Protein AF-A0A915LQ50-F1 (afdb_monomer_lite)

Secondary structure (DSSP, 8-state):
-HHHHHHHHHHHHHHHHHHHHHTT-TT-HHHHHHIIIIIHHTTTTHHHHHHHHHHHHHHHTSHHHHHHHHHHHHHHHHHHH-TT--HHHHHHHHHHHHHHHHHHHHHHHHHHTHHHHHHHHHHHHHHTT-

Foldseek 3Di:
DVVVVVLLVVLVVVCVVCVVVCVVCVCDLVNQLCCQAVVCCSPVLPVLCVLLVVQVVVLCPDPQLVVLVVQLVVQLVVLVPPPPDDPVVSLVSNVVSLVSSLVSVQVSCCVRRNPSNNVSVVSSSVSSSD

Radius of gyration: 16.37 Å; chains: 1; bounding box: 42×30×42 Å

pLDDT: mean 89.22, std 7.3, range [58.94, 97.88]

Sequence (130 aa):
MKKFREFNGQQKHFERCVSGYRTKCRRHITVSLIEASYGYLCNEGYEIFVGSAECLMELDQQSNVKGCHDKTLLEIEEANNEQNGTVVNRLERMCNALNYFSECVRPPIRQSCGNEAWNVIFRVLKDTSR

InterPro domains:
  IPR002542 T20D4.11-like domain [PF01579] (3-120)

Structure (mmCIF, N/CA/C/O backbone):
data_AF-A0A915LQ50-F1
#
_entry.id   AF-A0A915LQ50-F1
#
loop_
_atom_site.group_PDB
_atom_site.id
_atom_site.type_symbol
_atom_site.label_atom_id
_atom_site.label_alt_id
_atom_site.label_comp_id
_atom_site.label_asym_id
_atom_site.label_entity_id
_atom_site.label_seq_id
_atom_site.pdbx_PDB_ins_code
_atom_site.Cartn_x
_atom_site.Cartn_y
_atom_site.Cartn_z
_atom_site.occupancy
_atom_site.B_iso_or_equiv
_atom_site.auth_seq_id
_atom_site.auth_comp_id
_atom_site.auth_asym_id
_atom_site.auth_atom_id
_atom_site.pdbx_PDB_model_num
ATOM 1 N N . MET A 1 1 ? -17.896 0.813 -3.239 1.00 65.94 1 MET A N 1
ATOM 2 C CA . MET A 1 1 ? -17.944 -0.198 -4.331 1.00 65.94 1 MET A CA 1
ATOM 3 C C . MET A 1 1 ?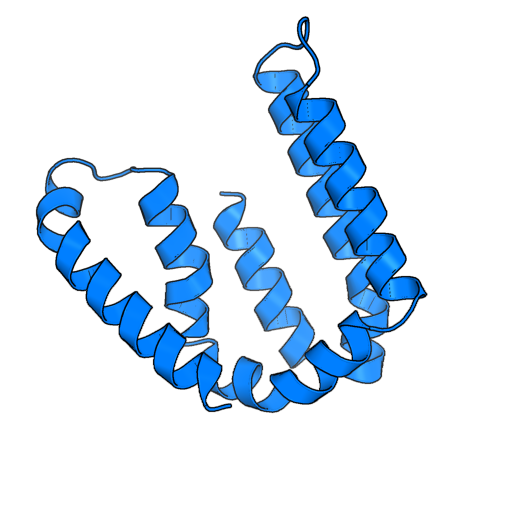 -17.968 0.328 -5.772 1.00 65.94 1 MET A C 1
ATOM 5 O O . MET A 1 1 ? -17.204 -0.188 -6.579 1.00 65.94 1 MET A O 1
ATOM 9 N N . LYS A 1 2 ? -18.809 1.306 -6.159 1.00 70.81 2 LYS A N 1
ATOM 10 C CA . LYS A 1 2 ? -18.883 1.785 -7.566 1.00 70.81 2 LYS A CA 1
ATOM 11 C C . LYS A 1 2 ? -17.526 2.266 -8.120 1.00 70.81 2 LYS A C 1
ATOM 13 O O . LYS A 1 2 ? -17.118 1.816 -9.184 1.00 70.81 2 LYS A O 1
ATOM 18 N N . LYS A 1 3 ? -16.783 3.049 -7.328 1.00 73.31 3 LYS A N 1
ATOM 19 C CA . LYS A 1 3 ? -15.432 3.529 -7.672 1.00 73.31 3 LYS A CA 1
ATOM 20 C C . LYS A 1 3 ? -14.418 2.406 -7.929 1.00 73.31 3 LYS A C 1
ATOM 22 O O . LYS A 1 3 ? -13.595 2.530 -8.822 1.00 73.31 3 LYS A O 1
ATOM 27 N N . PHE A 1 4 ? -14.487 1.293 -7.193 1.00 78.12 4 PHE A N 1
ATOM 28 C CA . PHE A 1 4 ? -13.542 0.183 -7.383 1.00 78.12 4 PHE A CA 1
ATOM 29 C C . PHE A 1 4 ? -13.823 -0.603 -8.674 1.00 78.12 4 PHE A C 1
ATOM 31 O O . PHE A 1 4 ? -12.913 -1.071 -9.345 1.00 78.12 4 PHE A O 1
ATOM 38 N N . ARG A 1 5 ? -15.089 -0.673 -9.104 1.00 77.50 5 ARG A N 1
ATOM 39 C CA . ARG A 1 5 ? -15.428 -1.223 -10.427 1.00 77.50 5 ARG A CA 1
ATOM 40 C C . ARG A 1 5 ? -14.929 -0.341 -11.572 1.00 77.50 5 ARG A C 1
ATOM 42 O O . ARG A 1 5 ? -14.427 -0.866 -12.562 1.00 77.50 5 ARG A O 1
ATOM 49 N N . GLU A 1 6 ? -15.038 0.977 -11.428 1.00 83.06 6 GLU A N 1
ATOM 50 C CA . GLU A 1 6 ? -14.460 1.939 -12.378 1.00 83.06 6 GLU A CA 1
ATOM 51 C C . GLU A 1 6 ? -12.929 1.800 -12.432 1.00 83.06 6 GLU A C 1
ATOM 53 O O . GLU A 1 6 ? -12.352 1.735 -13.518 1.00 83.06 6 GLU A O 1
ATOM 58 N N . PHE A 1 7 ? -12.293 1.638 -11.269 1.00 83.06 7 PHE A N 1
ATOM 59 C CA . PHE A 1 7 ? -10.862 1.379 -11.131 1.00 83.06 7 PHE A CA 1
ATOM 60 C C . PHE A 1 7 ? -10.409 0.101 -11.862 1.00 83.06 7 PHE A C 1
ATOM 62 O O . PHE A 1 7 ? -9.482 0.148 -12.670 1.00 83.06 7 PHE A O 1
ATOM 69 N N . ASN A 1 8 ? -11.121 -1.019 -11.696 1.00 84.19 8 ASN A N 1
ATOM 70 C CA . ASN A 1 8 ? -10.834 -2.251 -12.443 1.00 84.19 8 ASN A CA 1
ATOM 71 C C . ASN A 1 8 ? -10.958 -2.053 -13.962 1.00 84.19 8 ASN A C 1
ATOM 73 O O . ASN A 1 8 ? -10.224 -2.661 -14.744 1.00 84.19 8 ASN A O 1
ATOM 77 N N . GLY A 1 9 ? -11.890 -1.202 -14.398 1.00 87.62 9 GLY A N 1
ATOM 78 C CA . GLY A 1 9 ? -11.995 -0.791 -15.796 1.00 87.62 9 GLY A CA 1
ATOM 79 C C . GLY A 1 9 ? -10.724 -0.089 -16.274 1.00 87.62 9 GLY A C 1
ATOM 80 O O . GLY A 1 9 ? -10.171 -0.460 -17.312 1.00 87.62 9 GLY A O 1
ATOM 81 N N . GLN A 1 10 ? -10.221 0.874 -15.498 1.00 87.44 10 GLN A N 1
ATOM 82 C CA . GLN A 1 10 ? -8.975 1.584 -15.798 1.00 87.44 10 GLN A CA 1
ATOM 83 C C . GLN A 1 10 ? -7.768 0.643 -15.854 1.00 87.44 10 GLN A C 1
ATOM 85 O O . GLN A 1 10 ? -6.981 0.746 -16.794 1.00 87.44 10 GLN A O 1
ATOM 90 N N . GLN A 1 11 ? -7.667 -0.333 -14.948 1.00 88.75 11 GLN A N 1
ATOM 91 C CA . GLN A 1 11 ? -6.589 -1.325 -14.985 1.00 88.75 11 GLN A CA 1
ATOM 92 C C . GLN A 1 11 ? -6.602 -2.144 -16.285 1.00 88.75 11 GLN A C 1
ATOM 94 O O . GLN A 1 11 ? -5.571 -2.306 -16.935 1.00 88.75 11 GLN A O 1
ATOM 99 N N . LYS A 1 12 ? -7.780 -2.572 -16.757 1.00 89.06 12 LYS A N 1
ATOM 100 C CA . LYS A 1 12 ? -7.912 -3.263 -18.055 1.00 89.06 12 LYS A CA 1
ATOM 101 C C . LYS A 1 12 ? -7.541 -2.377 -19.248 1.00 89.06 12 LYS A C 1
ATOM 103 O O . LYS A 1 12 ? -7.101 -2.870 -20.289 1.00 89.06 12 LYS A O 1
ATOM 108 N N . HIS A 1 13 ? -7.770 -1.068 -19.157 1.00 90.88 13 HIS A N 1
ATOM 109 C CA . HIS A 1 13 ? -7.299 -0.121 -20.171 1.00 90.88 13 HIS A CA 1
ATOM 110 C C . HIS A 1 13 ? -5.776 0.028 -20.133 1.00 90.88 13 HIS A C 1
ATOM 112 O O . HIS A 1 13 ? -5.146 -0.026 -21.191 1.00 90.88 13 HIS A O 1
ATOM 118 N N . PHE A 1 14 ? -5.194 0.145 -18.938 1.00 89.81 14 PHE A N 1
ATOM 119 C CA . PHE A 1 14 ? -3.750 0.189 -18.738 1.00 89.81 14 PHE A CA 1
ATOM 120 C C . PHE A 1 14 ? -3.068 -1.051 -19.325 1.00 89.81 14 PHE A C 1
ATOM 122 O O . PHE A 1 14 ? -2.190 -0.913 -20.173 1.00 89.81 14 PHE A O 1
ATOM 129 N N . GLU A 1 15 ? -3.531 -2.255 -18.975 1.00 88.31 15 GLU A N 1
ATOM 130 C CA . GLU A 1 15 ? -2.964 -3.519 -19.462 1.00 88.31 15 GLU A CA 1
ATOM 131 C C . GLU A 1 15 ? -2.963 -3.622 -20.991 1.00 88.31 15 GLU A C 1
ATOM 133 O O . GLU A 1 15 ? -1.982 -4.079 -21.582 1.00 88.31 15 GLU A O 1
ATOM 138 N N . ARG A 1 16 ? -4.039 -3.163 -21.644 1.00 91.25 16 ARG A N 1
ATOM 139 C CA . ARG A 1 16 ? -4.109 -3.099 -23.110 1.00 91.25 16 ARG A CA 1
ATOM 140 C C . ARG A 1 16 ? -3.103 -2.105 -23.676 1.00 91.25 16 ARG A C 1
ATOM 142 O O . ARG A 1 16 ? -2.385 -2.457 -24.610 1.00 91.25 16 ARG A O 1
ATOM 149 N N . CYS A 1 17 ? -3.027 -0.909 -23.095 1.00 89.94 17 CYS A N 1
ATOM 150 C CA . CYS A 1 17 ? -2.109 0.150 -23.515 1.00 89.94 17 CYS A CA 1
ATOM 151 C C . CYS A 1 17 ? -0.643 -0.307 -23.454 1.00 89.94 17 CYS A C 1
ATOM 153 O O . CYS A 1 17 ? 0.103 -0.146 -24.419 1.00 89.94 17 CYS A O 1
ATOM 155 N N . VAL A 1 18 ? -0.236 -0.947 -22.353 1.00 89.56 18 VAL A N 1
ATOM 156 C CA . VAL A 1 18 ? 1.167 -1.337 -22.144 1.00 89.56 18 VAL A CA 1
ATOM 157 C C . VAL A 1 18 ? 1.546 -2.670 -22.793 1.00 89.56 18 VAL A C 1
ATOM 159 O O . VAL A 1 18 ? 2.734 -2.965 -22.917 1.00 89.56 18 VAL A O 1
ATOM 162 N N . SER A 1 19 ? 0.575 -3.469 -23.252 1.00 87.50 19 SER A N 1
ATOM 163 C CA . SER A 1 19 ? 0.804 -4.817 -23.801 1.00 87.50 19 SER A CA 1
ATOM 164 C C . SER A 1 19 ? 1.888 -4.870 -24.889 1.00 87.50 19 SER A C 1
ATOM 166 O O . SER A 1 19 ? 2.784 -5.712 -24.826 1.00 87.50 19 SER A O 1
ATOM 168 N N . GLY A 1 20 ? 1.872 -3.925 -25.835 1.00 85.31 20 GLY A N 1
ATOM 169 C CA . GLY A 1 20 ? 2.857 -3.831 -26.919 1.00 85.31 20 GLY A CA 1
ATOM 170 C C . GLY A 1 20 ? 4.243 -3.343 -26.478 1.00 85.31 20 GLY A C 1
ATOM 171 O O . GLY A 1 20 ? 5.226 -3.550 -27.191 1.00 85.31 20 GLY A O 1
ATOM 172 N N . TYR A 1 21 ? 4.339 -2.721 -25.302 1.00 84.12 21 TYR A N 1
ATOM 173 C CA . TYR A 1 21 ? 5.595 -2.239 -24.728 1.00 84.12 21 TYR A CA 1
ATOM 174 C C . TYR A 1 21 ? 6.277 -3.285 -23.851 1.00 84.12 21 TYR A C 1
ATOM 176 O O . TYR A 1 21 ? 7.500 -3.262 -23.750 1.00 84.12 21 TYR A O 1
ATOM 184 N N . ARG A 1 22 ? 5.542 -4.247 -23.278 1.00 81.62 22 ARG A N 1
ATOM 185 C CA . ARG A 1 22 ? 6.109 -5.306 -22.415 1.00 81.62 22 ARG A CA 1
ATOM 186 C C . ARG A 1 22 ? 7.204 -6.123 -23.105 1.00 81.62 22 ARG A C 1
ATOM 188 O O . ARG A 1 22 ? 8.181 -6.521 -22.476 1.00 81.62 22 ARG A O 1
ATOM 195 N N . THR A 1 23 ? 7.074 -6.342 -24.412 1.00 81.12 23 THR A N 1
ATOM 196 C CA . THR A 1 23 ? 8.070 -7.071 -25.213 1.00 81.12 23 THR A CA 1
ATOM 197 C C . THR A 1 23 ? 9.345 -6.263 -25.455 1.00 81.12 23 THR A C 1
ATOM 199 O O . THR A 1 23 ? 10.420 -6.854 -25.563 1.00 81.12 23 THR A O 1
ATOM 202 N N . LYS A 1 24 ? 9.238 -4.929 -25.488 1.00 84.19 24 LYS A N 1
ATOM 203 C CA . LYS A 1 24 ? 10.345 -3.988 -25.723 1.00 84.19 24 LYS A CA 1
ATOM 204 C C . LYS A 1 24 ? 11.014 -3.533 -24.421 1.00 84.19 24 LYS A C 1
ATOM 206 O O . LYS A 1 24 ? 12.225 -3.356 -24.380 1.00 84.19 24 LYS A O 1
ATOM 211 N N . CYS A 1 25 ? 10.239 -3.394 -23.349 1.00 79.50 25 CYS A N 1
ATOM 212 C CA . CYS A 1 25 ? 10.654 -2.874 -22.050 1.00 79.50 25 CYS A CA 1
ATOM 213 C C . CYS A 1 25 ? 10.279 -3.872 -20.946 1.00 79.50 25 CYS A C 1
ATOM 215 O O . CYS A 1 25 ? 9.361 -3.646 -20.162 1.00 79.50 25 CYS A O 1
ATOM 217 N N . ARG A 1 26 ? 11.010 -4.992 -20.881 1.00 71.56 26 ARG A N 1
ATOM 218 C CA . ARG A 1 26 ? 10.692 -6.134 -19.997 1.00 71.56 26 ARG A CA 1
ATOM 219 C C . ARG A 1 26 ? 10.756 -5.840 -18.490 1.00 71.56 26 ARG A C 1
ATOM 221 O O . ARG A 1 26 ? 10.298 -6.660 -17.706 1.00 71.56 26 ARG A O 1
ATOM 228 N N . ARG A 1 27 ? 11.367 -4.725 -18.075 1.00 74.94 27 ARG A N 1
ATOM 229 C CA . ARG A 1 27 ? 11.566 -4.344 -16.662 1.00 74.94 27 ARG A CA 1
ATOM 230 C C . ARG A 1 27 ? 11.258 -2.867 -16.418 1.00 74.94 27 ARG A C 1
ATOM 232 O O . ARG A 1 27 ? 12.016 -2.169 -15.752 1.00 74.94 27 ARG A O 1
ATOM 239 N N . HIS A 1 28 ? 10.187 -2.357 -17.021 1.00 84.62 28 HIS A N 1
ATOM 240 C CA . HIS A 1 28 ? 9.786 -0.977 -16.774 1.00 84.62 28 HIS A CA 1
ATOM 241 C C . HIS A 1 28 ? 9.187 -0.846 -15.367 1.00 84.62 28 HIS A C 1
ATOM 243 O O . HIS A 1 28 ? 8.074 -1.309 -15.130 1.00 84.62 28 HIS A O 1
ATOM 249 N N . ILE A 1 29 ? 9.900 -0.177 -14.457 1.00 82.56 29 ILE A N 1
ATOM 250 C CA . ILE A 1 29 ? 9.574 -0.128 -13.021 1.00 82.56 29 ILE A CA 1
ATOM 251 C C . ILE A 1 29 ? 8.128 0.299 -12.733 1.00 82.56 29 ILE A C 1
ATOM 253 O O . ILE A 1 29 ? 7.428 -0.369 -11.982 1.00 82.56 29 ILE A O 1
ATOM 257 N N . THR A 1 30 ? 7.625 1.339 -13.405 1.00 84.06 30 THR A N 1
ATOM 258 C CA . THR A 1 30 ? 6.241 1.811 -13.226 1.00 84.06 30 THR A CA 1
ATOM 259 C C . THR A 1 30 ? 5.204 0.785 -13.679 1.00 84.06 30 THR A C 1
ATOM 261 O O . THR A 1 30 ? 4.151 0.666 -13.062 1.00 84.06 30 THR A O 1
ATOM 264 N N . VAL A 1 31 ? 5.495 0.032 -14.747 1.00 86.38 31 VAL A N 1
ATOM 265 C CA . VAL A 1 31 ? 4.575 -0.995 -15.255 1.00 86.38 31 VAL A CA 1
ATOM 266 C C . VAL A 1 31 ? 4.540 -2.161 -14.279 1.00 86.38 31 VAL A C 1
ATOM 268 O O . VAL A 1 31 ? 3.456 -2.571 -13.876 1.00 86.38 31 VAL A O 1
ATOM 271 N N . SER A 1 32 ? 5.711 -2.614 -13.825 1.00 85.06 32 SER A N 1
ATOM 272 C CA . SER A 1 32 ? 5.824 -3.657 -12.805 1.00 85.06 32 SER A CA 1
ATOM 273 C C . SER A 1 32 ? 5.108 -3.274 -11.509 1.00 85.06 32 SER A C 1
ATOM 275 O O . SER A 1 32 ? 4.402 -4.098 -10.943 1.00 85.06 32 SER A O 1
ATOM 277 N N . LEU A 1 33 ? 5.234 -2.019 -11.064 1.00 84.94 33 LEU A N 1
ATOM 278 C CA . LEU A 1 33 ? 4.599 -1.530 -9.839 1.00 84.94 33 LEU A CA 1
ATOM 279 C C . LEU A 1 33 ? 3.068 -1.516 -9.950 1.00 84.94 33 LEU A C 1
ATOM 281 O O . LEU A 1 33 ? 2.382 -1.950 -9.026 1.00 84.94 33 LEU A O 1
ATOM 285 N N . ILE A 1 34 ? 2.527 -1.065 -11.085 1.00 87.06 34 ILE A N 1
ATOM 286 C CA . ILE A 1 34 ? 1.080 -1.062 -11.357 1.00 87.06 34 ILE A CA 1
ATOM 287 C C . ILE A 1 34 ? 0.526 -2.489 -11.458 1.00 87.06 34 ILE A C 1
ATOM 289 O O . ILE A 1 34 ? -0.559 -2.771 -10.957 1.00 87.06 34 ILE A O 1
ATOM 293 N N . GLU A 1 35 ? 1.254 -3.410 -12.083 1.00 84.69 35 GLU A N 1
ATOM 294 C CA . GLU A 1 35 ? 0.848 -4.817 -12.168 1.00 84.69 35 GLU A CA 1
ATOM 295 C C . GLU A 1 35 ? 0.885 -5.507 -10.801 1.00 84.69 35 GLU A C 1
ATOM 297 O O . GLU A 1 35 ? -0.084 -6.163 -10.418 1.00 84.69 35 GLU A O 1
ATOM 302 N N . ALA A 1 36 ? 1.965 -5.310 -10.043 1.00 86.12 36 ALA A N 1
ATOM 303 C CA . ALA A 1 36 ? 2.139 -5.859 -8.702 1.00 86.12 36 ALA A CA 1
ATOM 304 C C . ALA A 1 36 ? 1.050 -5.387 -7.729 1.00 86.12 36 ALA A C 1
ATOM 306 O O . ALA A 1 36 ? 0.523 -6.178 -6.951 1.00 86.12 36 ALA A O 1
ATOM 307 N N . SER A 1 37 ? 0.693 -4.102 -7.785 1.00 87.75 37 SER A N 1
ATOM 308 C CA . SER A 1 37 ? -0.328 -3.520 -6.914 1.00 87.75 37 SER A CA 1
ATOM 309 C C . SER A 1 37 ? -1.737 -3.749 -7.458 1.00 87.75 37 SER A C 1
ATOM 311 O O . SER A 1 37 ? -2.517 -4.542 -6.931 1.00 87.75 37 SER A O 1
ATOM 313 N N . TYR A 1 38 ? -2.080 -3.062 -8.539 1.00 89.06 38 TYR A N 1
ATOM 314 C CA . TYR A 1 38 ? -3.437 -3.003 -9.062 1.00 89.06 38 TYR A CA 1
ATOM 315 C C . TYR A 1 38 ? -3.824 -4.257 -9.832 1.00 89.06 38 TYR A C 1
ATOM 317 O O . TYR A 1 38 ? -4.985 -4.653 -9.783 1.00 89.06 38 TYR A O 1
ATOM 325 N N . GLY A 1 39 ? -2.869 -4.934 -10.475 1.00 89.62 39 GLY A N 1
ATOM 326 C CA . GLY A 1 39 ? -3.115 -6.240 -11.087 1.00 89.62 39 GLY A CA 1
ATOM 327 C C . GLY A 1 39 ? -3.512 -7.282 -10.042 1.00 89.62 39 GLY A C 1
ATOM 328 O O . GLY A 1 39 ? -4.487 -8.001 -10.245 1.00 89.62 39 GLY A O 1
ATOM 329 N N . TYR A 1 40 ? -2.842 -7.312 -8.888 1.00 91.19 40 TYR A N 1
ATOM 330 C CA . TYR A 1 40 ? -3.237 -8.175 -7.773 1.00 91.19 40 TYR A CA 1
ATOM 331 C C . TYR A 1 40 ? -4.625 -7.812 -7.222 1.00 91.19 40 TYR A C 1
ATOM 333 O O . TYR A 1 40 ? -5.496 -8.680 -7.136 1.00 91.19 40 TYR A O 1
ATOM 341 N N . LEU A 1 41 ? -4.863 -6.534 -6.905 1.00 91.19 41 LEU A N 1
ATOM 342 C CA . LEU A 1 41 ? -6.134 -6.064 -6.333 1.00 91.19 41 LEU A CA 1
ATOM 343 C C . LEU A 1 41 ? -7.336 -6.246 -7.276 1.00 91.19 41 LEU A C 1
ATOM 345 O O . LEU A 1 41 ? -8.455 -6.438 -6.809 1.00 91.19 41 LEU A O 1
ATOM 349 N N . CYS A 1 42 ? -7.122 -6.204 -8.593 1.00 90.88 42 CYS A N 1
ATOM 350 C CA . CYS A 1 42 ? -8.175 -6.429 -9.587 1.00 90.88 42 CYS A CA 1
ATOM 351 C C . CYS A 1 42 ? -8.420 -7.915 -9.900 1.00 90.88 42 CYS A C 1
ATOM 353 O O . CYS A 1 42 ? -9.374 -8.212 -10.619 1.00 90.88 42 CYS A O 1
ATOM 355 N N . ASN A 1 43 ? -7.571 -8.825 -9.405 1.00 90.12 43 ASN A N 1
ATOM 356 C CA . ASN A 1 43 ? -7.633 -10.262 -9.678 1.00 90.12 43 ASN A CA 1
ATOM 357 C C . ASN A 1 43 ? -7.610 -11.071 -8.368 1.00 90.12 43 ASN A C 1
ATOM 359 O O . ASN A 1 43 ? -8.610 -11.114 -7.662 1.00 90.12 43 ASN A O 1
ATOM 363 N N . GLU A 1 44 ? -6.484 -11.708 -8.028 1.00 92.25 44 GLU A N 1
ATOM 364 C CA . GLU A 1 44 ? -6.367 -12.633 -6.886 1.00 92.25 44 GLU A CA 1
ATOM 365 C C . GLU A 1 44 ? -6.792 -12.013 -5.546 1.00 92.25 44 GLU A C 1
ATOM 367 O O . GLU A 1 44 ? -7.386 -12.691 -4.712 1.00 92.25 44 GLU A O 1
ATOM 372 N N . GLY A 1 45 ? -6.494 -10.730 -5.333 1.00 91.62 45 GLY A N 1
ATOM 373 C CA . GLY A 1 45 ? -6.833 -10.014 -4.106 1.00 91.62 45 GLY A CA 1
ATOM 374 C C . GLY A 1 45 ? -8.244 -9.426 -4.088 1.00 91.62 45 GLY A C 1
ATOM 375 O O . GLY A 1 45 ? -8.628 -8.857 -3.069 1.00 91.62 45 GLY A O 1
ATOM 376 N N . TYR A 1 46 ? -9.004 -9.533 -5.184 1.00 91.69 46 TYR A N 1
ATOM 377 C CA . TYR A 1 46 ? -10.237 -8.774 -5.400 1.00 91.69 46 TYR A CA 1
ATOM 378 C C . TYR A 1 46 ? -11.294 -9.026 -4.326 1.00 91.69 46 TYR A C 1
ATOM 380 O O . TYR A 1 46 ? -11.715 -8.084 -3.659 1.00 91.69 46 TYR A O 1
ATOM 388 N N . GLU A 1 47 ? -11.701 -10.283 -4.137 1.00 93.25 47 GLU A N 1
ATOM 389 C CA . GLU A 1 47 ? -12.794 -10.640 -3.220 1.00 93.25 47 GLU A CA 1
ATOM 390 C C . GLU A 1 47 ? -12.479 -10.238 -1.777 1.00 93.25 47 GLU A C 1
ATOM 392 O O . GLU A 1 47 ? -13.313 -9.645 -1.097 1.00 93.25 47 GLU A O 1
ATOM 397 N N . ILE A 1 48 ? -11.244 -10.484 -1.331 1.00 92.88 48 ILE A N 1
ATOM 398 C CA . ILE A 1 48 ? -10.805 -10.132 0.024 1.00 92.88 48 ILE A CA 1
ATOM 399 C C . ILE A 1 48 ? -10.737 -8.610 0.177 1.00 92.88 48 ILE A C 1
ATOM 401 O O . ILE A 1 48 ? -11.257 -8.066 1.146 1.00 92.88 48 ILE A O 1
ATOM 405 N N . PHE A 1 49 ? -10.137 -7.900 -0.785 1.00 91.44 49 PHE A N 1
ATOM 406 C CA . PHE A 1 49 ? -10.034 -6.443 -0.721 1.00 91.44 49 PHE A CA 1
ATOM 407 C C . PHE A 1 49 ? -11.411 -5.781 -0.697 1.00 91.44 49 PHE A C 1
ATOM 409 O O . PHE A 1 49 ? -11.659 -4.912 0.130 1.00 91.44 49 PHE A O 1
ATOM 416 N N . VAL A 1 50 ? -12.318 -6.213 -1.574 1.00 91.75 50 VAL A N 1
ATOM 417 C CA . VAL A 1 50 ? -13.707 -5.745 -1.626 1.00 91.75 50 VAL A CA 1
ATOM 418 C C . VAL A 1 50 ? -14.430 -6.076 -0.320 1.00 91.75 50 VAL A C 1
ATOM 420 O O . VAL A 1 50 ? -15.039 -5.188 0.269 1.00 91.75 50 VAL A O 1
ATOM 423 N N . GLY A 1 51 ? -14.320 -7.306 0.182 1.00 93.81 51 GLY A N 1
ATOM 424 C CA . GLY A 1 51 ? -14.940 -7.717 1.443 1.00 93.81 51 GLY A CA 1
ATOM 425 C C . GLY A 1 51 ? -14.447 -6.928 2.661 1.00 93.81 51 GLY A C 1
ATOM 426 O O . GLY A 1 51 ? -15.210 -6.698 3.593 1.00 93.81 51 GLY A O 1
ATOM 427 N N . SER A 1 52 ? -13.196 -6.462 2.646 1.00 94.81 52 SER A N 1
ATOM 428 C CA . SER A 1 52 ? -12.604 -5.664 3.728 1.00 94.81 52 SER A CA 1
ATOM 429 C C . SER A 1 52 ? -12.613 -4.151 3.477 1.00 94.81 52 SER A C 1
ATOM 431 O O . SER A 1 52 ? -12.191 -3.396 4.353 1.00 94.81 52 SER A O 1
ATOM 433 N N . ALA A 1 53 ? -13.072 -3.683 2.311 1.00 91.00 53 ALA A N 1
ATOM 434 C CA . ALA A 1 53 ? -12.882 -2.299 1.872 1.00 91.00 53 ALA A CA 1
ATOM 435 C C . ALA A 1 53 ? -13.549 -1.277 2.799 1.00 91.00 53 ALA A C 1
ATOM 437 O O . ALA A 1 53 ? -12.944 -0.255 3.105 1.00 91.00 53 ALA A O 1
ATOM 438 N N . GLU A 1 54 ? -14.777 -1.542 3.247 1.00 93.38 54 GLU A N 1
ATOM 439 C CA . GLU A 1 54 ? -15.515 -0.620 4.120 1.00 93.38 54 GLU A CA 1
ATOM 440 C C . GLU A 1 54 ? -14.809 -0.463 5.471 1.00 93.38 54 GLU A C 1
ATOM 442 O O . GLU A 1 54 ? -14.514 0.660 5.873 1.00 93.38 54 GLU A O 1
ATOM 447 N N . CYS A 1 55 ? -14.402 -1.574 6.093 1.00 96.44 55 CYS A N 1
ATOM 448 C CA . CYS A 1 55 ? -13.619 -1.541 7.329 1.00 96.44 55 CYS A CA 1
ATOM 449 C C . CYS A 1 55 ? -12.294 -0.793 7.153 1.00 96.44 55 CYS A C 1
ATOM 451 O O . CYS A 1 55 ? -11.951 0.060 7.967 1.00 96.44 55 CYS A O 1
ATOM 453 N N . LEU A 1 56 ? -11.547 -1.082 6.082 1.00 94.50 56 LEU A N 1
ATOM 454 C CA . LEU A 1 56 ? -10.272 -0.414 5.814 1.00 94.50 56 LEU A CA 1
ATOM 455 C C . LEU A 1 56 ? -10.457 1.099 5.621 1.00 94.50 56 LEU A C 1
ATOM 457 O O . LEU A 1 56 ? -9.646 1.869 6.120 1.00 94.50 56 LEU A O 1
ATOM 461 N N . MET A 1 57 ? -11.529 1.529 4.948 1.00 92.56 57 MET A N 1
ATOM 462 C CA . MET A 1 57 ? -11.845 2.948 4.750 1.00 92.56 57 MET A CA 1
ATOM 463 C C . MET A 1 57 ? -12.232 3.668 6.047 1.00 92.56 57 MET A C 1
ATOM 465 O O . MET A 1 57 ? -11.911 4.843 6.209 1.00 92.56 57 MET A O 1
ATOM 469 N N . GLU A 1 58 ? -12.942 2.999 6.955 1.00 95.50 58 GLU A N 1
ATOM 470 C CA . GLU A 1 58 ? -13.258 3.548 8.279 1.00 95.50 58 GLU A CA 1
ATOM 471 C C . GLU A 1 58 ? -12.011 3.620 9.159 1.00 95.50 58 GLU A C 1
ATOM 473 O O . GLU A 1 58 ? -11.778 4.615 9.847 1.00 95.50 58 GLU A O 1
ATOM 478 N N . LEU A 1 59 ? -11.182 2.577 9.106 1.00 95.62 59 LEU A N 1
ATOM 479 C CA . LEU A 1 59 ? -9.941 2.488 9.857 1.00 95.62 59 LEU A CA 1
ATOM 480 C C . LEU A 1 59 ? -8.933 3.566 9.427 1.00 95.62 59 LEU A C 1
ATOM 482 O O . LEU A 1 59 ? -8.287 4.160 10.285 1.00 95.62 59 LEU A O 1
ATOM 486 N N . ASP A 1 60 ? -8.846 3.861 8.129 1.00 93.38 60 ASP A N 1
ATOM 487 C CA . ASP A 1 60 ? -7.991 4.912 7.551 1.00 93.38 60 ASP A CA 1
ATOM 488 C C . ASP A 1 60 ? -8.314 6.320 8.091 1.00 93.38 60 ASP A C 1
ATOM 490 O O . ASP A 1 60 ? -7.443 7.181 8.202 1.00 93.38 60 ASP A O 1
ATOM 494 N N . GLN A 1 61 ? -9.562 6.554 8.510 1.00 93.88 61 GLN A N 1
ATOM 495 C CA . GLN A 1 61 ? -9.986 7.828 9.101 1.00 93.88 61 GLN A CA 1
ATOM 496 C C . GLN A 1 61 ? -9.617 7.960 10.585 1.00 93.88 61 GLN A C 1
ATOM 498 O O . GLN A 1 61 ? -9.718 9.056 11.147 1.00 93.88 61 GLN A O 1
ATOM 503 N N . GLN A 1 62 ? -9.198 6.876 11.244 1.00 96.12 62 GLN A N 1
ATOM 504 C CA . GLN A 1 62 ? -8.823 6.915 12.654 1.00 96.12 62 GLN A CA 1
ATOM 505 C C . GLN A 1 62 ? -7.480 7.626 12.844 1.00 96.12 62 GLN A C 1
ATOM 507 O O . GLN A 1 62 ? -6.537 7.450 12.074 1.00 96.12 62 GLN A O 1
ATOM 512 N N . SER A 1 63 ? -7.373 8.429 13.905 1.00 94.81 63 SER A N 1
ATOM 513 C CA . SER A 1 63 ? -6.213 9.300 14.144 1.00 94.81 63 SER A CA 1
ATOM 514 C C . SER A 1 63 ? -4.889 8.544 14.277 1.00 94.81 63 SER A C 1
ATOM 516 O O . SER A 1 63 ? -3.855 9.040 13.837 1.00 94.81 63 SER A O 1
ATOM 518 N N . ASN A 1 64 ? -4.910 7.340 14.849 1.00 91.88 64 ASN A N 1
ATOM 519 C CA . ASN A 1 64 ? -3.740 6.472 14.971 1.00 91.88 64 ASN A CA 1
ATOM 520 C C . ASN A 1 64 ? -3.235 5.983 13.604 1.00 91.88 64 ASN A C 1
ATOM 522 O O . ASN A 1 64 ? -2.031 6.005 13.368 1.00 91.88 64 ASN A O 1
ATOM 526 N N . VAL A 1 65 ? -4.133 5.583 12.700 1.00 96.19 65 VAL A N 1
ATOM 527 C CA . VAL A 1 65 ? -3.766 5.116 11.354 1.00 96.19 65 VAL A CA 1
ATOM 528 C C . VAL A 1 65 ? -3.369 6.285 10.471 1.00 96.19 65 VAL A C 1
ATOM 530 O O . VAL A 1 65 ? -2.313 6.239 9.842 1.00 96.19 65 VAL A O 1
ATOM 533 N N . LYS A 1 66 ? -4.117 7.389 10.523 1.00 95.69 66 LYS A N 1
ATOM 534 C CA . LYS A 1 66 ? -3.731 8.635 9.863 1.00 95.69 66 LYS A CA 1
ATOM 535 C C . LYS A 1 66 ? -2.334 9.099 10.292 1.00 95.69 66 LYS A C 1
ATOM 537 O O . LYS A 1 66 ? -1.529 9.463 9.445 1.00 95.69 66 LYS A O 1
ATOM 542 N N . GLY A 1 67 ? -2.000 9.002 11.581 1.00 97.19 67 GLY A N 1
ATOM 543 C CA . GLY A 1 67 ? -0.657 9.310 12.080 1.00 97.19 67 GLY A CA 1
ATOM 544 C C . GLY A 1 67 ? 0.443 8.443 11.453 1.00 97.19 67 GLY A C 1
ATOM 545 O O . GLY A 1 67 ? 1.521 8.956 11.147 1.00 97.19 67 GLY A O 1
ATOM 546 N N . CYS A 1 68 ? 0.171 7.156 11.197 1.00 97.38 68 CYS A N 1
ATOM 547 C CA . CYS A 1 68 ? 1.085 6.290 10.447 1.00 97.38 68 CYS A CA 1
ATOM 548 C C . CYS A 1 68 ? 1.302 6.809 9.017 1.00 97.38 68 CYS A C 1
ATOM 550 O O . CYS A 1 68 ? 2.442 6.862 8.550 1.00 97.38 68 CYS A O 1
ATOM 552 N N . HIS A 1 69 ? 0.220 7.193 8.330 1.00 95.50 69 HIS A N 1
ATOM 553 C CA . HIS A 1 69 ? 0.269 7.736 6.971 1.00 95.50 69 HIS A CA 1
ATOM 554 C C . HIS A 1 69 ? 1.044 9.053 6.911 1.00 95.50 69 HIS A C 1
ATOM 556 O O . HIS A 1 69 ? 2.001 9.151 6.145 1.00 95.50 69 HIS A O 1
ATOM 562 N N . ASP A 1 70 ? 0.680 10.023 7.749 1.00 96.50 70 ASP A N 1
ATOM 563 C CA . ASP A 1 70 ? 1.269 11.364 7.759 1.00 96.50 70 ASP A CA 1
ATOM 564 C C . ASP A 1 70 ? 2.782 11.297 8.020 1.00 96.50 70 ASP A C 1
ATOM 566 O O . ASP A 1 70 ? 3.569 11.907 7.297 1.00 96.50 70 ASP A O 1
ATOM 570 N N . LYS A 1 71 ? 3.213 10.488 8.999 1.00 96.56 71 LYS A N 1
ATOM 571 C CA . LYS A 1 71 ? 4.642 10.311 9.290 1.00 96.56 71 LYS A CA 1
ATOM 572 C C . LYS A 1 71 ? 5.388 9.619 8.148 1.00 96.56 71 LYS A C 1
ATOM 574 O O . LYS A 1 71 ? 6.496 10.021 7.814 1.00 96.56 71 LYS A O 1
ATOM 579 N N . THR A 1 72 ? 4.794 8.593 7.543 1.00 95.56 72 THR A N 1
ATOM 580 C CA . THR A 1 72 ? 5.410 7.893 6.403 1.00 95.56 72 THR A CA 1
ATOM 581 C C . THR A 1 72 ? 5.579 8.828 5.21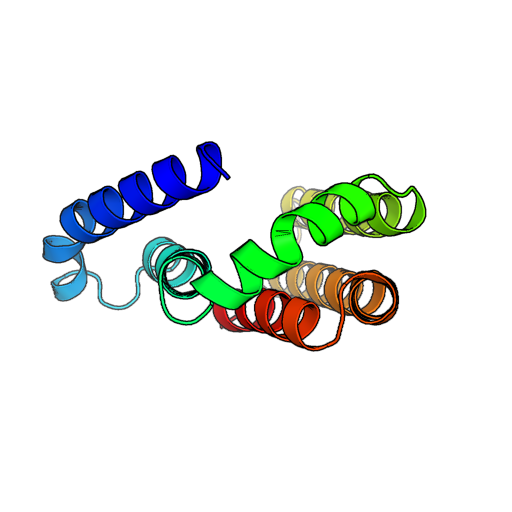0 1.00 95.56 72 THR A C 1
ATOM 583 O O . THR A 1 72 ? 6.628 8.828 4.569 1.00 95.56 72 THR A O 1
ATOM 586 N N . LEU A 1 73 ? 4.552 9.631 4.915 1.00 95.00 73 LEU A N 1
ATOM 587 C CA . LEU A 1 73 ? 4.578 10.588 3.817 1.00 95.00 73 LEU A CA 1
ATOM 588 C C . LEU A 1 73 ? 5.664 11.643 4.037 1.00 95.00 73 LEU A C 1
ATOM 590 O O . LEU A 1 73 ? 6.453 11.882 3.127 1.00 95.00 73 LEU A O 1
ATOM 594 N N . LEU A 1 74 ? 5.756 12.189 5.252 1.00 95.19 74 LEU A N 1
ATOM 595 C CA . LEU A 1 74 ? 6.790 13.152 5.618 1.00 95.19 74 LEU A CA 1
ATOM 596 C C . LEU A 1 74 ? 8.202 12.590 5.386 1.00 95.19 74 LEU A C 1
ATOM 598 O O . LEU A 1 74 ? 9.013 13.232 4.726 1.00 95.19 74 LEU A O 1
ATOM 602 N N . GLU A 1 75 ? 8.487 11.369 5.846 1.00 93.44 75 GLU A N 1
ATOM 603 C CA . GLU A 1 75 ? 9.801 10.732 5.656 1.00 93.44 75 GLU A CA 1
ATOM 604 C C . GLU A 1 75 ? 10.147 10.525 4.172 1.00 93.44 75 GLU A C 1
ATOM 606 O O . GLU A 1 75 ? 11.291 10.728 3.755 1.00 93.44 75 GLU A O 1
ATOM 611 N N . ILE A 1 76 ? 9.161 10.146 3.350 1.00 90.31 76 ILE A N 1
ATOM 612 C CA . ILE A 1 76 ? 9.342 9.993 1.899 1.00 90.31 76 ILE A CA 1
ATOM 613 C C . ILE A 1 76 ? 9.598 11.354 1.240 1.00 90.31 76 ILE A C 1
ATOM 615 O O . ILE A 1 76 ? 10.472 11.462 0.376 1.00 90.31 76 ILE A O 1
ATOM 619 N N . GLU A 1 77 ? 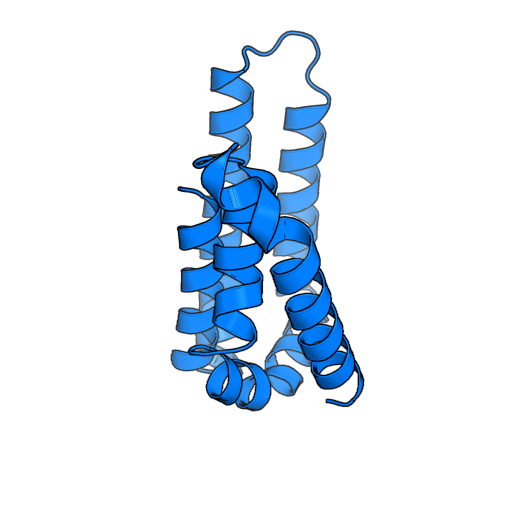8.855 12.392 1.618 1.00 92.75 77 GLU A N 1
ATOM 620 C CA . GLU A 1 77 ? 9.032 13.750 1.098 1.00 92.75 77 GLU A CA 1
ATOM 621 C C . GLU A 1 77 ? 10.405 14.318 1.465 1.00 92.75 77 GLU A C 1
ATOM 623 O O . GLU A 1 77 ? 11.112 14.833 0.598 1.00 92.75 77 GLU A O 1
ATOM 628 N N . GLU A 1 78 ? 10.833 14.160 2.714 1.00 91.88 78 GLU A N 1
ATOM 629 C CA . GLU A 1 78 ? 12.156 14.582 3.167 1.00 91.88 78 GLU A CA 1
ATOM 630 C C . GLU A 1 78 ? 13.279 13.835 2.443 1.00 91.88 78 GLU A C 1
ATOM 632 O O . GLU A 1 78 ? 14.227 14.467 1.973 1.00 91.88 78 GLU A O 1
ATOM 637 N N . ALA A 1 79 ? 13.161 12.512 2.283 1.00 89.12 79 ALA A N 1
ATOM 638 C CA . ALA A 1 79 ? 14.120 11.720 1.513 1.00 89.12 79 ALA A CA 1
ATOM 639 C C . ALA A 1 79 ? 14.175 12.155 0.039 1.00 89.12 79 ALA A C 1
ATOM 641 O O . ALA A 1 79 ? 15.229 12.107 -0.598 1.00 89.12 79 ALA A O 1
ATOM 642 N N . ASN A 1 80 ? 13.043 12.591 -0.518 1.00 86.62 80 ASN A N 1
ATOM 643 C CA . ASN A 1 80 ? 12.960 13.053 -1.897 1.00 86.62 80 ASN A CA 1
ATOM 644 C C . ASN A 1 80 ? 13.547 14.453 -2.117 1.00 86.62 80 ASN A C 1
ATOM 646 O O . ASN A 1 80 ? 14.063 14.715 -3.207 1.00 86.62 80 ASN A O 1
ATOM 650 N N . ASN A 1 81 ? 13.468 15.319 -1.106 1.00 88.06 81 ASN A N 1
ATOM 651 C CA . ASN A 1 81 ? 13.931 16.707 -1.145 1.00 88.06 81 ASN A CA 1
ATOM 652 C C . ASN A 1 81 ? 15.403 16.877 -0.731 1.00 88.06 81 ASN A C 1
ATOM 654 O O . ASN A 1 81 ? 15.960 17.971 -0.846 1.00 88.06 81 ASN A O 1
ATOM 658 N N . GLU A 1 82 ? 16.052 15.812 -0.262 1.00 84.00 82 GLU A N 1
ATOM 659 C CA . GLU A 1 82 ? 17.456 15.822 0.135 1.00 84.00 82 GLU A CA 1
ATOM 660 C C . GLU A 1 82 ? 18.380 16.029 -1.082 1.00 84.00 82 GLU A C 1
ATOM 662 O O . GLU A 1 82 ? 18.577 15.135 -1.904 1.00 84.00 82 GLU A O 1
ATOM 667 N N . GLN A 1 83 ? 18.962 17.228 -1.209 1.00 74.31 83 GLN A N 1
ATOM 668 C CA . GLN A 1 83 ? 19.753 17.617 -2.389 1.00 74.31 83 GLN A CA 1
ATOM 669 C C . GLN A 1 83 ? 21.144 16.965 -2.463 1.00 74.31 83 GLN A C 1
ATOM 671 O O . GLN A 1 83 ? 21.706 16.858 -3.550 1.00 74.31 83 GLN A O 1
ATOM 676 N N . ASN A 1 84 ? 21.689 16.513 -1.329 1.00 77.38 84 ASN A N 1
ATOM 677 C CA . ASN A 1 84 ? 23.061 15.995 -1.220 1.00 77.38 84 ASN A CA 1
ATOM 678 C C . ASN A 1 84 ? 23.129 14.487 -0.908 1.00 77.38 84 ASN A C 1
ATOM 680 O O . ASN A 1 84 ? 24.211 13.961 -0.645 1.00 77.38 84 ASN A O 1
ATOM 684 N N . GLY A 1 85 ? 21.991 13.787 -0.920 1.00 73.75 85 GLY A N 1
ATOM 685 C CA . GLY A 1 85 ? 21.921 12.351 -0.656 1.00 73.75 85 GLY A CA 1
ATOM 686 C C . GLY A 1 85 ? 22.305 11.518 -1.880 1.00 73.75 85 GLY A C 1
ATOM 687 O O . GLY A 1 85 ? 21.956 11.847 -3.015 1.00 73.75 85 GLY A O 1
ATOM 688 N N . THR A 1 86 ? 23.000 10.398 -1.671 1.00 85.50 86 THR A N 1
ATOM 689 C CA . THR A 1 86 ? 23.176 9.410 -2.745 1.00 85.50 86 THR A CA 1
ATOM 690 C C . THR A 1 86 ? 21.832 8.747 -3.066 1.00 85.50 86 THR A C 1
ATOM 692 O O . THR A 1 86 ? 20.952 8.642 -2.210 1.00 85.50 86 THR A O 1
ATOM 695 N N . VAL A 1 87 ? 21.679 8.230 -4.291 1.00 83.06 87 VAL A N 1
ATOM 696 C CA . VAL A 1 87 ? 20.496 7.432 -4.671 1.00 83.06 87 VAL A CA 1
ATOM 697 C C . VAL A 1 87 ? 20.294 6.256 -3.708 1.00 83.06 87 VAL A C 1
ATOM 699 O O . VAL A 1 87 ? 19.162 5.939 -3.359 1.00 83.06 87 VAL A O 1
ATOM 702 N N . VAL A 1 88 ? 21.386 5.646 -3.237 1.00 85.00 88 VAL A N 1
ATOM 703 C CA . VAL A 1 88 ? 21.352 4.536 -2.275 1.00 85.00 88 VAL A CA 1
ATOM 704 C C . VAL A 1 88 ? 20.750 4.983 -0.942 1.00 85.00 88 VAL A C 1
ATOM 706 O O . VAL A 1 88 ? 19.822 4.339 -0.463 1.00 85.00 88 VAL A O 1
ATOM 709 N N . ASN A 1 89 ? 21.197 6.116 -0.393 1.00 87.00 89 ASN A N 1
ATOM 710 C CA . ASN A 1 89 ? 20.671 6.644 0.869 1.00 87.00 89 ASN A CA 1
ATOM 711 C C . ASN A 1 89 ? 19.181 6.992 0.753 1.00 87.00 89 ASN A C 1
ATOM 713 O O . ASN A 1 89 ? 18.397 6.694 1.651 1.00 87.00 89 ASN A O 1
ATOM 717 N N . ARG A 1 90 ? 18.767 7.587 -0.373 1.00 86.12 90 ARG A N 1
ATOM 718 C CA . ARG A 1 90 ? 17.356 7.908 -0.626 1.00 86.12 90 ARG A CA 1
ATOM 719 C C . ARG A 1 90 ? 16.491 6.650 -0.677 1.00 86.12 90 ARG A C 1
ATOM 721 O O . ARG A 1 90 ? 15.432 6.621 -0.056 1.00 86.12 90 ARG A O 1
ATOM 728 N N . LEU A 1 91 ? 16.950 5.603 -1.365 1.00 85.25 91 LEU A N 1
ATOM 729 C CA . LEU A 1 91 ? 16.254 4.315 -1.405 1.00 85.25 91 LEU A CA 1
ATOM 730 C C . LEU A 1 91 ? 16.164 3.674 -0.016 1.00 85.25 91 LEU A C 1
ATOM 732 O O . LEU A 1 91 ? 15.101 3.186 0.353 1.00 85.25 91 LEU A O 1
ATOM 736 N N . GLU A 1 92 ? 17.234 3.718 0.778 1.00 89.19 92 GLU A N 1
ATOM 737 C CA . GLU A 1 92 ? 17.235 3.197 2.148 1.00 89.19 92 GLU A CA 1
ATOM 738 C C . GLU A 1 92 ? 16.226 3.931 3.042 1.00 89.19 92 GLU A C 1
ATOM 740 O O . GLU A 1 92 ? 15.432 3.290 3.732 1.00 89.19 92 GLU A O 1
ATOM 745 N N . ARG A 1 93 ? 16.176 5.268 2.975 1.00 90.31 93 ARG A N 1
ATOM 746 C CA . ARG A 1 93 ? 15.174 6.066 3.700 1.00 90.31 93 ARG A CA 1
ATOM 747 C C . ARG A 1 93 ? 13.748 5.719 3.278 1.00 90.31 93 ARG A C 1
ATOM 749 O O . ARG A 1 93 ? 12.892 5.527 4.138 1.00 90.31 93 ARG A O 1
ATOM 756 N N . MET A 1 94 ? 13.496 5.573 1.976 1.00 88.06 94 MET A N 1
ATOM 757 C CA . MET A 1 94 ? 12.183 5.165 1.466 1.00 88.06 94 MET A CA 1
ATOM 758 C C . MET A 1 94 ? 11.793 3.761 1.955 1.00 88.06 94 MET A C 1
ATOM 760 O O . MET A 1 94 ? 10.661 3.558 2.389 1.00 88.06 94 MET A O 1
ATOM 764 N N . CYS A 1 95 ? 12.728 2.808 1.957 1.00 89.56 95 CYS A N 1
ATOM 765 C CA . CYS A 1 95 ? 12.506 1.472 2.513 1.00 89.56 95 CYS A CA 1
ATOM 766 C C . CYS A 1 95 ? 12.188 1.525 4.014 1.00 89.56 95 CYS A C 1
ATOM 768 O O . CYS A 1 95 ? 11.259 0.857 4.467 1.00 89.56 95 CYS A O 1
ATOM 770 N N . ASN A 1 96 ? 12.908 2.343 4.783 1.00 92.38 96 ASN A N 1
ATOM 771 C CA . ASN A 1 96 ? 12.663 2.515 6.215 1.00 92.38 96 ASN A CA 1
ATOM 772 C C . ASN A 1 96 ? 11.286 3.130 6.493 1.00 92.38 96 ASN A C 1
ATOM 774 O O . ASN A 1 96 ? 10.577 2.651 7.379 1.00 92.38 96 ASN A O 1
ATOM 778 N N . ALA A 1 97 ? 10.868 4.121 5.702 1.00 93.88 97 ALA A N 1
ATOM 779 C CA . ALA A 1 97 ? 9.534 4.707 5.797 1.00 93.88 97 ALA A CA 1
ATOM 780 C C . ALA A 1 97 ? 8.435 3.665 5.517 1.00 93.88 97 ALA A C 1
ATOM 782 O O . ALA A 1 97 ? 7.471 3.557 6.275 1.00 93.88 97 ALA A O 1
ATOM 783 N N . LEU A 1 98 ? 8.601 2.838 4.480 1.00 91.38 98 LEU A N 1
ATOM 784 C CA . LEU A 1 98 ? 7.648 1.772 4.148 1.00 91.38 98 LEU A CA 1
ATOM 785 C C . LEU A 1 98 ? 7.612 0.652 5.201 1.00 91.38 98 LEU A C 1
ATOM 787 O O . LEU A 1 98 ? 6.538 0.128 5.504 1.00 91.38 98 LEU A O 1
ATOM 791 N N . ASN A 1 99 ? 8.757 0.305 5.795 1.00 93.25 99 ASN A N 1
ATOM 792 C CA . ASN A 1 99 ? 8.820 -0.649 6.904 1.00 93.25 99 ASN A CA 1
ATOM 793 C C . ASN A 1 99 ? 8.085 -0.109 8.135 1.00 93.25 99 ASN A C 1
ATOM 795 O O . ASN A 1 99 ? 7.237 -0.810 8.690 1.00 93.25 99 ASN A O 1
ATOM 799 N N . TYR A 1 100 ? 8.338 1.152 8.501 1.00 95.56 100 TYR A N 1
ATOM 800 C CA . TYR A 1 100 ? 7.608 1.833 9.569 1.00 95.56 100 TYR A CA 1
ATOM 801 C C . TYR A 1 100 ? 6.099 1.818 9.309 1.00 95.56 100 TYR A C 1
ATOM 803 O O . TYR A 1 100 ? 5.331 1.440 10.193 1.00 95.56 100 TYR A O 1
ATOM 811 N N . PHE A 1 101 ? 5.669 2.168 8.094 1.00 95.44 101 PHE A N 1
ATOM 812 C CA . PHE A 1 101 ? 4.260 2.142 7.714 1.00 95.44 101 PHE A CA 1
ATOM 813 C C . PHE A 1 101 ? 3.638 0.762 7.944 1.00 95.44 101 PHE A C 1
ATOM 815 O O . PHE A 1 101 ? 2.637 0.639 8.651 1.00 95.44 101 PHE A O 1
ATOM 822 N N . SER A 1 102 ? 4.272 -0.278 7.394 1.00 95.00 102 SER A N 1
ATOM 823 C CA . SER A 1 102 ? 3.841 -1.672 7.521 1.00 95.00 102 SER A CA 1
ATOM 824 C C . SER A 1 102 ? 3.695 -2.091 8.988 1.00 95.00 102 SER A C 1
ATOM 826 O O . SER A 1 102 ? 2.689 -2.689 9.367 1.00 95.00 102 SER A O 1
ATOM 828 N N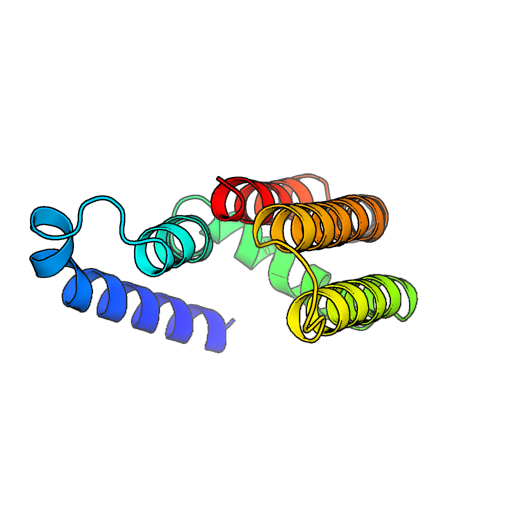 . GLU A 1 103 ? 4.663 -1.755 9.839 1.00 96.38 103 GLU A N 1
ATOM 829 C CA . GLU A 1 103 ? 4.617 -2.070 11.269 1.00 96.38 103 GLU A CA 1
ATOM 830 C C . GLU A 1 103 ? 3.541 -1.276 12.018 1.00 96.38 103 GLU A C 1
ATOM 832 O O . GLU A 1 103 ? 2.859 -1.834 12.878 1.00 96.38 103 GLU A O 1
ATOM 837 N N . CYS A 1 104 ? 3.353 -0.005 11.663 1.00 97.69 104 CYS A N 1
ATOM 838 C CA . CYS A 1 104 ? 2.410 0.905 12.306 1.00 97.69 104 CYS A CA 1
ATOM 839 C C . CYS A 1 104 ? 0.951 0.521 12.017 1.00 97.69 104 CYS A C 1
ATOM 841 O O . CYS A 1 104 ? 0.131 0.448 12.935 1.00 97.69 104 CYS A O 1
ATOM 843 N N . VAL A 1 105 ? 0.621 0.210 10.758 1.00 97.06 105 VAL A N 1
ATOM 844 C CA . VAL A 1 105 ? -0.760 -0.104 10.351 1.00 97.06 105 VAL A CA 1
ATOM 845 C C . VAL A 1 105 ? -1.144 -1.573 10.550 1.00 97.06 105 VAL A C 1
ATOM 847 O O . VAL A 1 105 ? -2.330 -1.905 10.596 1.00 97.06 105 VAL A O 1
ATOM 850 N N . ARG A 1 106 ? -0.173 -2.481 10.719 1.00 97.50 106 ARG A N 1
ATOM 851 C CA . ARG A 1 106 ? -0.448 -3.919 10.868 1.00 97.50 106 ARG A CA 1
ATOM 852 C C . ARG A 1 106 ? -1.349 -4.249 12.065 1.00 97.50 106 ARG A C 1
ATOM 854 O O . ARG A 1 106 ? -2.322 -4.977 11.854 1.00 97.50 106 ARG A O 1
ATOM 861 N N . PRO A 1 107 ? -1.060 -3.810 13.309 1.00 97.88 107 PRO A N 1
ATOM 862 C CA . PRO A 1 107 ? -1.925 -4.108 14.447 1.00 97.88 107 PRO A CA 1
ATOM 863 C C . PRO A 1 107 ? -3.373 -3.623 14.267 1.00 97.88 107 PRO A C 1
ATOM 865 O O . PRO A 1 107 ? -4.260 -4.471 14.387 1.00 97.88 107 PRO A O 1
ATOM 868 N N . PRO A 1 108 ? -3.648 -2.344 13.924 1.00 97.25 108 PRO A N 1
ATOM 869 C CA . PRO A 1 108 ? -5.025 -1.873 13.787 1.00 97.25 108 PRO A CA 1
ATOM 870 C C . PRO A 1 108 ? -5.774 -2.573 12.646 1.00 97.25 108 PRO A C 1
ATOM 872 O O . PRO A 1 108 ? -6.934 -2.932 12.826 1.00 97.25 108 PRO A O 1
ATOM 875 N N . ILE A 1 109 ? -5.123 -2.870 11.513 1.00 97.56 109 ILE A N 1
ATOM 876 C CA . ILE A 1 109 ? -5.773 -3.612 10.417 1.00 97.56 109 ILE A CA 1
ATOM 877 C C . ILE A 1 109 ? -6.140 -5.027 10.862 1.00 97.56 109 ILE A C 1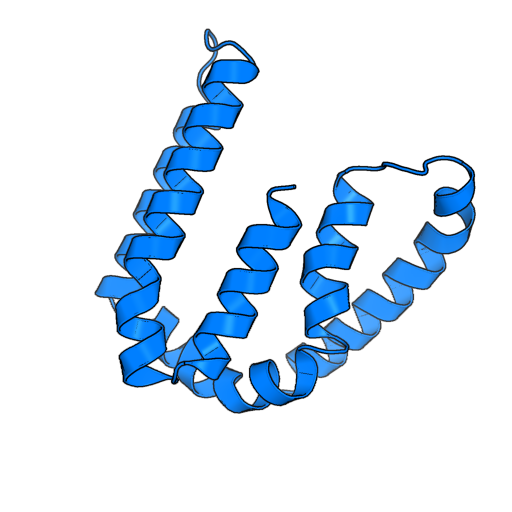
ATOM 879 O O . ILE A 1 109 ? -7.270 -5.464 10.657 1.00 97.56 109 ILE A O 1
ATOM 883 N N . ARG A 1 110 ? -5.209 -5.753 11.492 1.00 97.69 110 ARG A N 1
ATOM 884 C CA . ARG A 1 110 ? -5.462 -7.136 11.922 1.00 97.69 110 ARG A CA 1
ATOM 885 C C . ARG A 1 110 ? -6.543 -7.227 12.994 1.00 97.69 110 ARG A C 1
ATOM 887 O O . ARG A 1 110 ? -7.287 -8.202 12.997 1.00 97.69 110 ARG A O 1
ATOM 894 N N . GLN A 1 111 ? -6.598 -6.249 13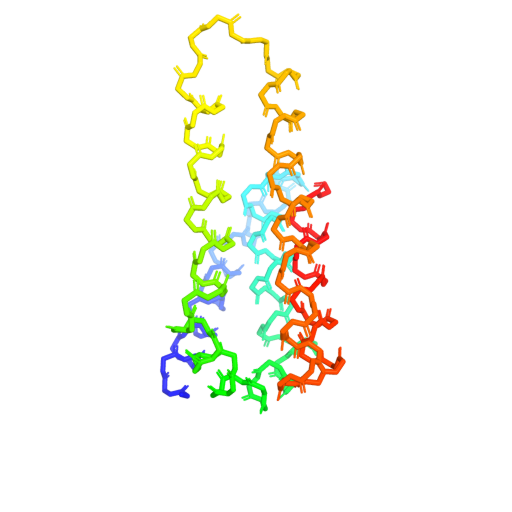.895 1.00 97.19 111 GLN A N 1
ATOM 895 C CA . GLN A 1 111 ? -7.560 -6.212 14.996 1.00 97.19 111 GLN A CA 1
ATOM 896 C C . GLN A 1 111 ? -8.959 -5.799 14.529 1.00 97.19 111 GLN A C 1
ATOM 898 O O . GLN A 1 111 ? -9.930 -6.406 14.968 1.00 97.19 111 GLN A O 1
ATOM 903 N N . SER A 1 112 ? -9.061 -4.817 13.630 1.00 96.62 112 SER A N 1
ATOM 904 C CA . SER A 1 112 ? -10.353 -4.267 13.199 1.00 96.62 112 SER A CA 1
ATOM 905 C C . SER A 1 112 ? -10.913 -4.949 11.950 1.00 96.62 112 SER A C 1
ATOM 907 O O . SER A 1 112 ? -12.101 -5.243 11.896 1.00 96.62 112 SER A O 1
ATOM 909 N N . CYS A 1 113 ? -10.066 -5.228 10.954 1.00 96.81 113 CYS A N 1
ATOM 910 C CA . CYS A 1 113 ? -10.481 -5.724 9.634 1.00 96.81 113 CYS A CA 1
ATOM 911 C C . CYS A 1 113 ? -10.043 -7.169 9.348 1.00 96.81 113 CYS A C 1
ATOM 913 O O . CYS A 1 113 ? -10.396 -7.733 8.314 1.00 96.81 113 CYS A O 1
ATOM 915 N N . GLY A 1 114 ? -9.285 -7.784 10.259 1.00 97.06 114 GLY A N 1
ATOM 916 C CA . GLY A 1 114 ? -8.884 -9.185 10.187 1.00 97.06 114 GLY A CA 1
ATOM 917 C C . GLY A 1 114 ? -7.541 -9.440 9.494 1.00 97.06 114 GLY A C 1
ATOM 918 O O . GLY A 1 114 ? -6.920 -8.579 8.868 1.00 97.06 114 GLY A O 1
ATOM 919 N N . ASN A 1 115 ? -7.056 -10.677 9.632 1.00 97.12 115 ASN A N 1
ATOM 920 C CA . ASN A 1 115 ? -5.747 -11.080 9.105 1.00 97.12 115 ASN A CA 1
ATOM 921 C C . ASN A 1 115 ? -5.711 -11.119 7.569 1.00 97.12 115 ASN A C 1
ATOM 923 O O . ASN A 1 115 ? -4.669 -10.850 6.978 1.00 97.12 115 ASN A O 1
ATOM 927 N N . GLU A 1 116 ? -6.829 -11.450 6.926 1.00 96.25 116 GLU A N 1
ATOM 928 C CA . GLU A 1 116 ? -6.935 -11.537 5.465 1.00 96.25 116 GLU A CA 1
ATOM 929 C C . GLU A 1 116 ? -6.808 -10.156 4.815 1.00 96.25 116 GLU A C 1
ATOM 931 O O . GLU A 1 116 ? -6.036 -10.000 3.866 1.00 96.25 116 GLU A O 1
ATOM 936 N N . ALA A 1 117 ? -7.448 -9.137 5.402 1.00 95.75 117 ALA A N 1
ATOM 937 C CA . ALA A 1 117 ? -7.286 -7.741 5.004 1.00 95.75 117 ALA A CA 1
ATOM 938 C C . ALA A 1 117 ? -5.813 -7.310 5.068 1.00 95.75 117 ALA A C 1
ATOM 940 O O . ALA A 1 117 ? -5.273 -6.758 4.108 1.00 95.75 117 ALA A O 1
ATOM 941 N N . TRP A 1 118 ? -5.125 -7.631 6.171 1.00 96.81 118 TRP A N 1
ATOM 942 C CA . TRP A 1 118 ? -3.693 -7.353 6.306 1.00 96.81 118 TRP A CA 1
ATOM 943 C C . TRP A 1 118 ? -2.854 -8.069 5.244 1.00 96.81 118 TRP A C 1
ATOM 945 O O . TRP A 1 118 ? -1.959 -7.460 4.665 1.00 96.81 118 TRP A O 1
ATOM 955 N N . ASN A 1 119 ? -3.137 -9.340 4.955 1.00 95.19 119 ASN A N 1
ATOM 956 C CA . ASN A 1 119 ? -2.372 -10.108 3.973 1.00 95.19 119 ASN A CA 1
ATOM 957 C C . ASN A 1 119 ? -2.451 -9.493 2.569 1.00 95.19 119 ASN A C 1
ATOM 959 O O . ASN A 1 119 ? -1.446 -9.479 1.858 1.00 95.19 119 ASN A O 1
ATOM 963 N N . VAL A 1 120 ? -3.612 -8.953 2.183 1.00 93.88 120 VAL A N 1
ATOM 964 C CA . VAL A 1 120 ? -3.779 -8.228 0.915 1.00 93.88 120 VAL A CA 1
ATOM 965 C C . VAL A 1 120 ? -2.900 -6.977 0.881 1.00 93.88 120 VAL A C 1
ATOM 967 O O . VAL A 1 120 ? -2.132 -6.805 -0.065 1.00 93.88 120 VAL A O 1
ATOM 970 N N . ILE A 1 121 ? -2.964 -6.136 1.917 1.00 92.62 121 ILE A N 1
ATOM 971 C CA . ILE A 1 121 ? -2.192 -4.885 1.995 1.00 92.62 121 ILE A CA 1
ATOM 972 C C . ILE A 1 121 ? -0.688 -5.172 2.034 1.00 92.62 121 ILE A C 1
ATOM 974 O O . ILE A 1 121 ? 0.083 -4.578 1.283 1.00 92.62 121 ILE A O 1
ATOM 978 N N . PHE A 1 122 ? -0.269 -6.139 2.849 1.00 93.06 122 PHE A N 1
ATOM 979 C CA . PHE A 1 122 ? 1.127 -6.543 2.958 1.00 93.06 122 PHE A CA 1
ATOM 980 C C . PHE A 1 122 ? 1.676 -7.103 1.644 1.00 93.06 122 PHE A C 1
ATOM 982 O O . PHE A 1 122 ? 2.823 -6.827 1.296 1.00 93.06 122 PHE A O 1
ATOM 989 N N . ARG A 1 123 ? 0.869 -7.862 0.889 1.00 91.94 123 ARG A N 1
ATOM 990 C CA . ARG A 1 123 ? 1.276 -8.356 -0.430 1.00 91.94 123 ARG A CA 1
ATOM 991 C C . ARG A 1 123 ? 1.524 -7.207 -1.403 1.00 91.94 123 ARG A C 1
ATOM 993 O O . ARG A 1 123 ? 2.573 -7.203 -2.035 1.00 91.94 123 ARG A O 1
ATOM 1000 N N . VAL A 1 124 ? 0.632 -6.214 -1.450 1.00 89.88 124 VAL A N 1
ATOM 1001 C CA . VAL A 1 124 ? 0.837 -5.006 -2.266 1.00 89.88 124 VAL A CA 1
ATOM 1002 C C . VAL A 1 124 ? 2.132 -4.300 -1.863 1.00 89.88 124 VAL A C 1
ATOM 1004 O O . VAL A 1 124 ? 2.989 -4.107 -2.717 1.00 89.88 124 VAL A O 1
ATOM 1007 N N . LEU A 1 125 ? 2.325 -4.001 -0.573 1.00 87.69 125 LEU A N 1
ATOM 1008 C CA . LEU A 1 125 ? 3.536 -3.330 -0.078 1.00 87.69 125 LEU A CA 1
ATOM 1009 C C . LEU A 1 125 ? 4.820 -4.092 -0.439 1.00 87.69 125 LEU A C 1
ATOM 1011 O O . LEU A 1 125 ? 5.818 -3.496 -0.844 1.00 87.69 125 LEU A O 1
ATOM 1015 N N . LYS A 1 126 ? 4.799 -5.421 -0.307 1.00 87.25 126 LYS A N 1
ATOM 1016 C CA . LYS A 1 126 ? 5.945 -6.281 -0.605 1.00 87.25 126 LYS A CA 1
ATOM 1017 C C . LYS A 1 126 ? 6.254 -6.330 -2.098 1.00 87.25 126 LYS A C 1
ATOM 1019 O O . LYS A 1 126 ? 7.420 -6.241 -2.473 1.00 87.25 126 LYS A O 1
ATOM 1024 N N . ASP A 1 127 ? 5.239 -6.499 -2.939 1.00 84.56 127 ASP A N 1
ATOM 1025 C CA . ASP A 1 127 ? 5.429 -6.674 -4.378 1.00 84.56 127 ASP A CA 1
ATOM 1026 C C . ASP A 1 127 ? 5.784 -5.349 -5.078 1.00 84.56 127 ASP A C 1
ATOM 1028 O O . ASP A 1 127 ? 6.469 -5.373 -6.098 1.00 84.56 127 ASP A O 1
ATOM 1032 N N . THR A 1 128 ? 5.422 -4.192 -4.507 1.00 75.94 128 THR A N 1
ATOM 1033 C CA . THR A 1 128 ? 5.855 -2.869 -5.002 1.00 75.94 128 THR A CA 1
ATOM 1034 C C . THR A 1 128 ? 7.256 -2.454 -4.549 1.00 75.94 128 THR A C 1
ATOM 1036 O O . THR A 1 128 ? 7.768 -1.447 -5.030 1.00 75.94 128 THR A O 1
ATOM 1039 N N . SER A 1 129 ? 7.870 -3.210 -3.635 1.00 69.75 129 SER A N 1
ATOM 1040 C CA . SER A 1 129 ? 9.202 -2.931 -3.071 1.00 69.75 129 SER A CA 1
ATOM 1041 C C . SER A 1 129 ? 10.298 -3.859 -3.626 1.00 69.75 129 SER A C 1
ATOM 1043 O O . SER A 1 129 ? 11.376 -3.954 -3.040 1.00 69.75 129 SER A O 1
ATOM 1045 N N . ARG A 1 130 ? 10.007 -4.590 -4.711 1.00 58.94 130 ARG A N 1
ATOM 1046 C CA . ARG A 1 130 ? 10.895 -5.570 -5.362 1.00 58.94 130 ARG A CA 1
ATOM 1047 C C . ARG A 1 130 ? 11.603 -5.035 -6.600 1.00 58.94 130 ARG A C 1
ATOM 1049 O O . ARG A 1 130 ? 11.012 -4.198 -7.314 1.00 58.94 130 ARG A O 1
#

Organism: Meloidogyne javanica (NCBI:txid6303)